Protein AF-A0A9D2WN98-F1 (afdb_monomer_lite)

pLDDT: mean 90.47, std 8.36, range [47.22, 98.38]

InterPro domains:
  IPR012338 Beta-lactamase/transpeptidase-like [G3DSA:3.40.710.10] (2-116)
  IPR012338 Beta-lactamase/transpeptidase-like [SSF56601] (5-108)

Structure (mmCIF, N/CA/C/O backbone):
data_AF-A0A9D2WN98-F1
#
_entry.id   AF-A0A9D2WN98-F1
#
loop_
_atom_site.group_PDB
_atom_site.id
_atom_site.type_symbol
_atom_site.label_atom_id
_atom_site.label_alt_id
_atom_site.label_comp_id
_atom_site.label_asym_id
_atom_site.label_entity_id
_atom_site.label_seq_id
_atom_site.pdbx_PDB_ins_code
_atom_site.Cartn_x
_atom_site.Cartn_y
_atom_site.Cartn_z
_atom_site.occupancy
_atom_site.B_iso_or_equiv
_atom_site.auth_seq_id
_atom_site.auth_comp_id
_atom_site.auth_asym_id
_atom_site.auth_atom_id
_atom_site.pdbx_PDB_model_num
ATOM 1 N N . MET A 1 1 ? 22.321 -13.139 -8.211 1.00 47.22 1 MET A N 1
ATOM 2 C CA . MET A 1 1 ? 21.203 -13.775 -7.475 1.00 47.22 1 MET A CA 1
ATOM 3 C C . MET A 1 1 ? 19.923 -13.559 -8.271 1.00 47.22 1 MET A C 1
ATOM 5 O O . MET A 1 1 ? 19.713 -12.436 -8.706 1.00 47.22 1 MET A O 1
ATOM 9 N N . SER A 1 2 ? 19.102 -14.588 -8.505 1.00 59.50 2 SER A N 1
ATOM 10 C CA . SER A 1 2 ? 17.785 -14.428 -9.144 1.00 59.50 2 SER A CA 1
ATOM 11 C C . SER A 1 2 ? 16.691 -14.351 -8.078 1.00 59.50 2 SER A C 1
ATOM 13 O O . SER A 1 2 ? 16.413 -15.350 -7.416 1.00 59.50 2 SER A O 1
ATOM 15 N N . SER A 1 3 ? 16.048 -13.198 -7.935 1.00 71.06 3 SER A N 1
ATOM 16 C CA . SER A 1 3 ? 14.877 -13.030 -7.068 1.00 71.06 3 SER A CA 1
ATOM 17 C C . SER A 1 3 ? 13.614 -13.353 -7.864 1.00 71.06 3 SER A C 1
ATOM 19 O O . SER A 1 3 ? 12.928 -12.469 -8.370 1.00 71.06 3 SER A O 1
ATOM 21 N N . ARG A 1 4 ? 13.334 -14.646 -8.063 1.00 73.56 4 ARG A N 1
ATOM 22 C CA . ARG A 1 4 ? 12.113 -15.071 -8.766 1.00 73.56 4 ARG A CA 1
ATOM 23 C C . ARG A 1 4 ? 10.883 -14.536 -8.027 1.00 73.56 4 ARG A C 1
ATOM 25 O O . ARG A 1 4 ? 10.854 -14.551 -6.802 1.00 73.56 4 ARG A O 1
ATOM 32 N N . ALA A 1 5 ? 9.899 -14.060 -8.789 1.00 77.75 5 ALA A N 1
ATOM 33 C CA . ALA A 1 5 ? 8.666 -13.446 -8.293 1.00 77.75 5 ALA A CA 1
ATOM 34 C C . ALA A 1 5 ? 8.829 -12.134 -7.491 1.00 77.75 5 ALA A C 1
ATOM 36 O O . ALA A 1 5 ? 7.857 -11.674 -6.898 1.00 77.75 5 ALA A O 1
ATOM 37 N N . SER A 1 6 ? 10.002 -11.480 -7.493 1.00 78.56 6 SER A N 1
ATOM 38 C CA . SER A 1 6 ? 10.130 -10.149 -6.871 1.00 78.56 6 SER A CA 1
ATOM 39 C C . SER A 1 6 ? 9.543 -9.018 -7.720 1.00 78.56 6 SER A C 1
ATOM 41 O O . SER A 1 6 ? 9.220 -7.957 -7.197 1.00 78.56 6 SER A O 1
ATOM 43 N N . SER A 1 7 ? 9.479 -9.211 -9.038 1.00 79.19 7 SER A N 1
ATOM 44 C CA . SER A 1 7 ? 9.007 -8.237 -10.025 1.00 79.19 7 SER A CA 1
ATOM 45 C C . SER A 1 7 ? 8.616 -8.947 -11.330 1.00 79.19 7 SER A C 1
ATOM 47 O O . SER A 1 7 ? 8.874 -10.141 -11.491 1.00 79.19 7 SER A O 1
ATOM 49 N N . GLY A 1 8 ? 7.988 -8.220 -12.262 1.00 85.19 8 GLY A N 1
ATOM 50 C CA . GLY A 1 8 ? 7.639 -8.725 -13.599 1.00 85.19 8 GLY A CA 1
ATOM 51 C C . GLY A 1 8 ? 6.153 -9.016 -13.821 1.00 85.19 8 GLY A C 1
ATOM 52 O O . GLY A 1 8 ? 5.767 -9.335 -14.941 1.00 85.19 8 GLY A O 1
ATOM 53 N N . CYS A 1 9 ? 5.309 -8.871 -12.797 1.00 89.75 9 CYS A N 1
ATOM 54 C CA . CYS A 1 9 ? 3.860 -8.878 -12.988 1.00 89.75 9 CYS A CA 1
ATOM 55 C C . CYS A 1 9 ? 3.428 -7.634 -13.777 1.00 89.75 9 CYS A C 1
ATOM 57 O O . CYS A 1 9 ? 3.809 -6.517 -13.429 1.00 89.75 9 CYS A O 1
ATOM 59 N N . VAL A 1 10 ? 2.605 -7.836 -14.806 1.00 92.81 10 VAL A N 1
ATOM 60 C CA . VAL A 1 10 ? 1.993 -6.775 -15.614 1.00 92.81 10 VAL A CA 1
ATOM 61 C C . VAL A 1 10 ? 0.482 -6.886 -15.463 1.00 92.81 10 VAL A C 1
ATOM 63 O O . VAL A 1 10 ? -0.067 -7.982 -15.518 1.00 92.81 10 VAL A O 1
ATOM 66 N N . THR A 1 11 ? -0.185 -5.760 -15.231 1.00 94.88 11 THR A N 1
ATOM 67 C CA . THR A 1 11 ? -1.634 -5.700 -15.014 1.00 94.88 11 THR A CA 1
ATOM 68 C C . THR A 1 11 ? -2.160 -4.307 -15.351 1.00 94.88 11 THR A C 1
ATOM 70 O O . THR A 1 11 ? -1.392 -3.349 -15.455 1.00 94.88 11 THR A O 1
ATOM 73 N N . THR A 1 12 ? -3.472 -4.179 -15.511 1.00 97.25 12 THR A N 1
ATOM 74 C CA . THR A 1 12 ? -4.153 -2.885 -15.621 1.00 97.25 12 THR A CA 1
ATOM 75 C C . THR A 1 12 ? -4.528 -2.329 -14.244 1.00 97.25 12 THR A C 1
ATOM 77 O O . THR A 1 12 ? -4.725 -3.072 -13.282 1.00 97.25 12 THR A O 1
ATOM 80 N N . ALA A 1 13 ? -4.737 -1.011 -14.141 1.00 96.94 13 ALA A N 1
ATOM 81 C CA . ALA A 1 13 ? -5.242 -0.401 -12.904 1.00 96.94 13 ALA A CA 1
ATOM 82 C C . ALA A 1 13 ? -6.601 -0.988 -12.467 1.00 96.94 13 ALA A C 1
ATOM 84 O O . ALA A 1 13 ? -6.884 -1.085 -11.275 1.00 96.94 13 ALA A O 1
ATOM 85 N N . ARG A 1 14 ? -7.434 -1.418 -13.427 1.00 98.19 14 ARG A N 1
ATOM 86 C CA . ARG A 1 14 ? -8.733 -2.052 -13.159 1.00 98.19 14 ARG A CA 1
ATOM 87 C C . ARG A 1 14 ? -8.577 -3.418 -12.495 1.00 98.19 14 ARG A C 1
ATOM 89 O O . ARG A 1 14 ? -9.243 -3.689 -11.502 1.00 98.19 14 ARG A O 1
ATOM 96 N N . GLU A 1 15 ? -7.718 -4.274 -13.033 1.00 98.25 15 GLU A N 1
ATOM 97 C CA . GLU A 1 15 ? -7.442 -5.598 -12.464 1.00 98.25 15 GLU A CA 1
ATOM 98 C C . GLU A 1 15 ? -6.763 -5.485 -11.099 1.00 98.25 15 GLU A C 1
ATOM 100 O O . GLU A 1 15 ? -7.170 -6.151 -10.149 1.00 98.25 15 GLU A O 1
ATOM 105 N N . LEU A 1 16 ? -5.797 -4.573 -10.967 1.00 97.69 16 LEU A N 1
ATOM 106 C CA . LEU A 1 16 ? -5.123 -4.322 -9.698 1.00 97.69 16 LEU A CA 1
ATOM 107 C C . LEU A 1 16 ? -6.084 -3.759 -8.635 1.00 97.69 16 LEU A C 1
ATOM 109 O O . LEU A 1 16 ? -5.954 -4.098 -7.460 1.00 97.69 16 LEU A O 1
ATOM 113 N N . MET A 1 17 ? -7.093 -2.975 -9.038 1.00 98.31 17 MET A N 1
ATOM 114 C CA . MET A 1 17 ? -8.191 -2.536 -8.166 1.00 98.31 17 MET A CA 1
ATOM 115 C C . MET A 1 17 ? -9.054 -3.707 -7.677 1.00 98.31 17 MET A C 1
ATOM 117 O O . MET A 1 17 ? -9.404 -3.750 -6.499 1.00 98.31 17 MET A O 1
ATOM 121 N N . ILE A 1 18 ? -9.388 -4.658 -8.554 1.00 98.38 18 ILE A N 1
ATOM 122 C CA . ILE A 1 18 ? -10.115 -5.876 -8.162 1.00 98.38 18 ILE A CA 1
ATOM 123 C C . ILE A 1 18 ? -9.274 -6.669 -7.158 1.00 98.38 18 ILE A C 1
ATOM 125 O O . ILE A 1 18 ? -9.763 -7.008 -6.084 1.00 98.38 18 ILE A O 1
ATOM 129 N N . PHE A 1 19 ? -7.993 -6.887 -7.465 1.00 97.81 19 PHE A N 1
ATOM 130 C CA . PHE A 1 19 ? -7.079 -7.621 -6.595 1.00 97.81 19 PHE A CA 1
ATOM 131 C C . PHE A 1 19 ? -6.959 -6.991 -5.204 1.00 97.81 19 PHE A C 1
ATOM 133 O O . PHE A 1 19 ? -7.128 -7.689 -4.208 1.00 97.81 19 PHE A O 1
ATOM 140 N N . ILE A 1 20 ? -6.687 -5.684 -5.104 1.00 97.69 20 ILE A N 1
ATOM 141 C CA . ILE A 1 20 ? -6.468 -5.048 -3.796 1.00 97.69 20 ILE A CA 1
ATOM 142 C C . ILE A 1 20 ? -7.745 -5.014 -2.947 1.00 97.69 20 ILE A C 1
ATOM 144 O O . ILE A 1 20 ? -7.668 -5.169 -1.725 1.00 97.69 20 ILE A O 1
ATOM 148 N N . LYS A 1 21 ? -8.914 -4.865 -3.584 1.00 97.88 21 LYS A N 1
ATOM 149 C CA . LYS A 1 21 ? -10.211 -4.979 -2.910 1.00 97.88 21 LYS A CA 1
ATOM 150 C C . LYS A 1 21 ? -10.445 -6.395 -2.407 1.00 97.88 21 LYS A C 1
ATOM 152 O O . LYS A 1 21 ? -10.782 -6.547 -1.243 1.00 97.88 21 LYS A O 1
ATOM 157 N N . ALA A 1 22 ? -10.191 -7.415 -3.221 1.00 97.88 22 ALA A N 1
ATOM 158 C CA . ALA A 1 22 ? -10.330 -8.807 -2.804 1.00 97.88 22 ALA A CA 1
ATOM 159 C C . ALA A 1 22 ? -9.337 -9.175 -1.679 1.00 97.88 22 ALA A C 1
ATOM 161 O O . ALA A 1 22 ? -9.690 -9.877 -0.729 1.00 97.88 22 ALA A O 1
ATOM 162 N N . PHE A 1 23 ? -8.109 -8.647 -1.747 1.00 96.31 23 PHE A N 1
ATOM 163 C CA . PHE A 1 23 ? -7.051 -8.851 -0.757 1.00 96.31 23 PHE A CA 1
ATOM 164 C C . PHE A 1 23 ? -7.441 -8.293 0.616 1.00 96.31 23 PHE A C 1
ATOM 166 O O . PHE A 1 23 ? -7.543 -9.055 1.571 1.00 96.31 23 PHE A O 1
ATOM 173 N N . PHE A 1 24 ? -7.703 -6.985 0.733 1.00 95.69 24 PHE A N 1
ATOM 174 C CA . PHE A 1 24 ? -8.047 -6.365 2.024 1.00 95.69 24 PHE A CA 1
ATOM 175 C C . PHE A 1 24 ? -9.524 -6.533 2.418 1.00 95.69 24 PHE A C 1
ATOM 177 O O . PHE A 1 24 ? -9.876 -6.398 3.591 1.00 95.69 24 PHE A O 1
ATOM 184 N N . GLY A 1 25 ? -10.395 -6.818 1.451 1.00 95.19 25 GLY A N 1
ATOM 185 C CA . GLY A 1 25 ? -11.844 -6.932 1.621 1.00 95.19 25 GLY A CA 1
ATOM 186 C C . GLY A 1 25 ? -12.314 -8.263 2.194 1.00 95.19 25 GLY A C 1
ATOM 187 O O . GLY A 1 25 ? -13.473 -8.352 2.596 1.00 95.19 25 GLY A O 1
ATOM 188 N N . GLY A 1 26 ? -11.430 -9.253 2.329 1.00 94.19 26 GLY A N 1
ATOM 189 C CA . GLY A 1 26 ? -11.757 -10.536 2.951 1.00 94.19 26 GLY A CA 1
ATOM 190 C C . GLY A 1 26 ? -12.032 -11.681 1.972 1.00 94.19 26 GLY A C 1
ATOM 191 O O . GLY A 1 26 ? -12.403 -12.764 2.409 1.00 94.19 26 GLY A O 1
ATOM 192 N N . GLU A 1 27 ? -11.907 -11.448 0.662 1.00 96.38 27 GLU A N 1
ATOM 193 C CA . GLU A 1 27 ? -12.258 -12.438 -0.367 1.00 96.38 27 GLU A CA 1
ATOM 194 C C . GLU A 1 27 ? -11.114 -13.425 -0.622 1.00 96.38 27 GLU A C 1
ATOM 196 O O . GLU A 1 27 ? -11.353 -14.615 -0.806 1.00 96.38 27 GLU A O 1
ATOM 201 N N . LEU A 1 28 ? -9.865 -12.940 -0.618 1.00 95.56 28 LEU A N 1
ATOM 202 C CA . LEU A 1 28 ? -8.681 -13.795 -0.778 1.00 95.56 28 LEU A CA 1
ATOM 203 C C . LEU A 1 28 ? -8.186 -14.367 0.551 1.00 95.56 28 LEU A C 1
ATOM 205 O O . LEU A 1 28 ? -7.661 -15.478 0.593 1.00 95.56 28 LEU A O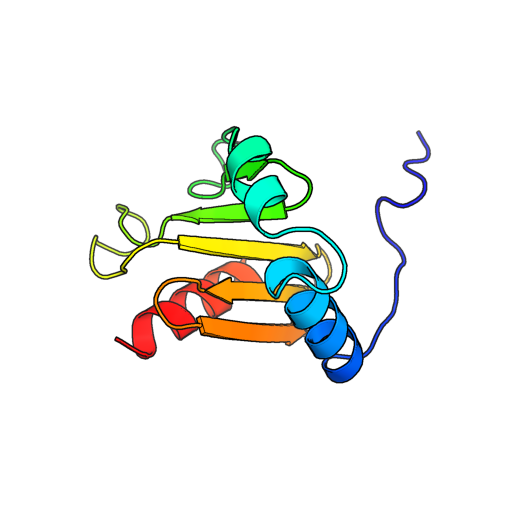 1
ATOM 209 N N . PHE A 1 29 ? -8.329 -13.599 1.629 1.00 92.81 29 PHE A N 1
ATOM 210 C CA . PHE A 1 29 ? -7.859 -13.964 2.959 1.00 92.81 29 PHE A CA 1
ATOM 211 C C . PHE A 1 29 ? -8.847 -13.482 4.010 1.00 92.81 29 PHE A C 1
ATOM 213 O O . PHE A 1 29 ? -9.393 -12.393 3.875 1.00 92.81 29 PHE A O 1
ATOM 220 N N . ASP A 1 30 ? -9.019 -14.241 5.092 1.00 93.38 30 ASP A N 1
ATOM 221 C CA . ASP A 1 30 ? -9.763 -13.764 6.258 1.00 93.38 30 ASP A CA 1
ATOM 222 C C . ASP A 1 30 ? -9.129 -12.465 6.783 1.00 93.38 30 ASP A C 1
ATOM 224 O O . ASP A 1 30 ? -7.912 -12.389 6.964 1.00 93.38 30 ASP A O 1
ATOM 228 N N . LYS A 1 31 ? -9.946 -11.443 7.060 1.00 91.62 31 LYS A N 1
ATOM 229 C CA . LYS A 1 31 ? -9.482 -10.140 7.559 1.00 91.62 31 LYS A CA 1
ATOM 230 C C . LYS A 1 31 ? -8.663 -10.259 8.847 1.00 91.62 31 LYS A C 1
ATOM 232 O O . LYS A 1 31 ? -7.752 -9.458 9.053 1.00 91.62 31 LYS A O 1
ATOM 237 N N . LEU A 1 32 ? -8.920 -11.283 9.665 1.00 91.31 32 LEU A N 1
ATOM 238 C CA . LEU A 1 32 ? -8.158 -11.580 10.882 1.00 91.31 32 LEU A CA 1
ATOM 239 C C . LEU A 1 32 ? -6.673 -11.865 10.602 1.00 91.31 32 LEU A C 1
ATOM 241 O O . LEU A 1 32 ? -5.836 -11.744 11.500 1.00 91.31 32 LEU A O 1
ATOM 245 N N . ILE A 1 33 ? -6.308 -12.225 9.365 1.00 90.44 33 ILE A N 1
ATOM 246 C CA . ILE A 1 33 ? -4.907 -12.433 8.992 1.00 90.44 33 ILE A CA 1
ATOM 247 C C . ILE A 1 33 ? -4.091 -11.144 9.122 1.00 90.44 33 ILE A C 1
ATOM 249 O O . ILE A 1 33 ? -2.919 -11.202 9.486 1.00 90.44 33 ILE A O 1
ATOM 253 N N . PHE A 1 34 ? -4.697 -9.977 8.881 1.00 88.56 34 PHE A N 1
ATOM 254 C CA . PHE A 1 34 ? -3.994 -8.692 8.923 1.00 88.56 34 PHE A CA 1
ATOM 255 C C . PHE A 1 34 ? -3.626 -8.269 10.345 1.00 88.56 34 PHE A C 1
ATOM 257 O O . PHE A 1 34 ? -2.627 -7.572 10.532 1.00 88.56 34 PHE A O 1
ATOM 264 N N . ASP A 1 35 ? -4.376 -8.743 11.339 1.00 86.50 35 ASP A N 1
ATOM 265 C CA . ASP A 1 35 ? -4.045 -8.562 12.751 1.00 86.50 35 ASP A CA 1
ATOM 266 C C . ASP A 1 35 ? -2.883 -9.477 13.153 1.00 86.50 35 ASP A C 1
ATOM 268 O O . ASP A 1 35 ? -1.964 -9.053 13.854 1.00 86.50 35 ASP A O 1
ATOM 272 N N . ARG A 1 36 ? -2.852 -10.712 12.635 1.00 85.62 36 ARG A N 1
ATOM 273 C CA . ARG A 1 36 ? -1.748 -11.662 12.868 1.00 85.62 36 ARG A CA 1
ATOM 274 C C . ARG A 1 36 ? -0.452 -11.245 12.172 1.00 85.62 36 ARG A C 1
ATOM 276 O O . ARG A 1 36 ? 0.628 -11.458 12.710 1.00 85.62 36 ARG A O 1
ATOM 283 N N . LEU A 1 37 ? -0.557 -10.631 10.994 1.00 81.44 37 LEU A N 1
ATOM 284 C CA . LEU A 1 37 ? 0.572 -10.119 10.210 1.00 81.44 37 LEU A CA 1
ATOM 285 C C . LEU A 1 37 ? 0.974 -8.684 10.594 1.00 81.44 37 LEU A C 1
ATOM 287 O O . LEU A 1 37 ? 1.806 -8.075 9.921 1.00 81.44 37 LEU A O 1
ATOM 291 N N . SER A 1 38 ? 0.418 -8.140 11.682 1.00 77.00 38 SER A N 1
ATOM 292 C CA . SER A 1 38 ? 0.633 -6.757 12.123 1.00 77.00 38 SER A CA 1
ATOM 293 C C . SER A 1 38 ? 2.035 -6.456 12.676 1.00 77.00 38 SER A C 1
ATOM 295 O O . SER A 1 38 ? 2.303 -5.341 13.128 1.00 77.00 38 SER A O 1
ATOM 297 N N . SER A 1 39 ? 2.970 -7.407 12.615 1.00 86.94 39 SER A N 1
ATOM 298 C CA . SER A 1 39 ? 4.381 -7.142 12.888 1.00 86.94 39 SER A CA 1
ATOM 299 C C . SER A 1 39 ? 5.003 -6.362 11.725 1.00 86.94 39 SER A C 1
ATOM 301 O O . SER A 1 39 ? 5.339 -6.932 10.683 1.00 86.94 39 SER A O 1
ATOM 303 N N 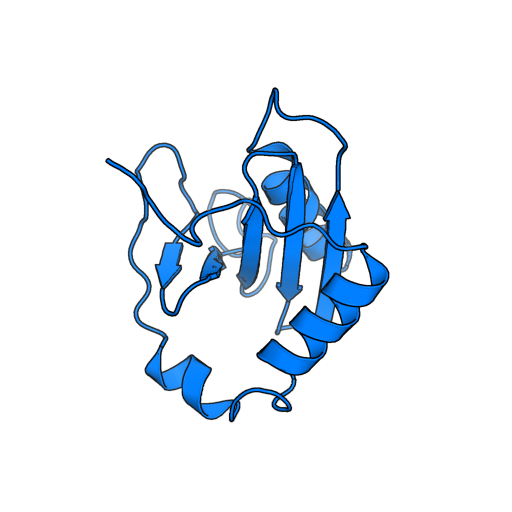. TYR A 1 40 ? 5.175 -5.052 11.905 1.00 88.94 40 TYR A N 1
ATOM 304 C CA . TYR A 1 40 ? 5.803 -4.187 10.908 1.00 88.94 40 TYR A CA 1
ATOM 305 C C . TYR A 1 40 ? 7.185 -3.730 11.358 1.00 88.94 40 TYR A C 1
ATOM 307 O O . TYR A 1 40 ? 7.338 -3.133 12.422 1.00 88.94 40 TYR A O 1
ATOM 315 N N . ASN A 1 41 ? 8.173 -3.919 10.490 1.00 89.56 41 ASN A N 1
ATOM 316 C CA . ASN A 1 41 ? 9.538 -3.460 10.705 1.00 89.56 41 ASN A CA 1
ATOM 317 C C . ASN A 1 41 ? 9.813 -2.203 9.880 1.00 89.56 41 ASN A C 1
ATOM 319 O O . ASN A 1 41 ? 9.310 -2.050 8.766 1.00 89.56 41 ASN A O 1
ATOM 323 N N . LYS A 1 42 ? 10.623 -1.288 10.417 1.00 89.06 42 LYS A N 1
ATOM 324 C CA . LYS A 1 42 ? 11.130 -0.147 9.641 1.00 89.06 42 LYS A CA 1
ATOM 325 C C . LYS A 1 42 ? 12.012 -0.696 8.520 1.00 89.06 42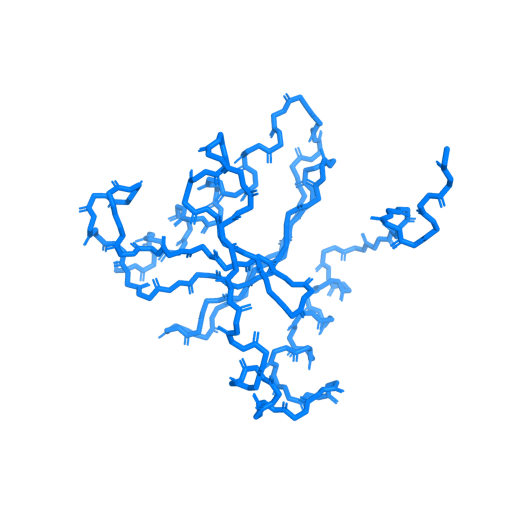 LYS A C 1
ATOM 327 O O . LYS A 1 42 ? 12.886 -1.510 8.799 1.00 89.06 42 LYS A O 1
ATOM 332 N N . LEU A 1 43 ? 11.780 -0.271 7.277 1.00 80.81 43 LEU A N 1
ATOM 333 C CA . LEU A 1 43 ? 12.477 -0.859 6.131 1.00 80.81 43 LEU A CA 1
ATOM 334 C C . LEU A 1 43 ? 13.937 -0.380 6.056 1.00 80.81 43 LEU A C 1
ATOM 336 O O . LEU A 1 43 ? 14.861 -1.171 6.200 1.00 80.81 43 LEU A O 1
ATOM 340 N N . GLN A 1 44 ? 14.137 0.926 5.869 1.00 84.56 44 GLN A N 1
ATOM 341 C CA . GLN A 1 44 ? 15.435 1.611 5.884 1.00 84.56 44 GLN A CA 1
ATOM 342 C C . GLN A 1 44 ? 15.230 3.059 6.343 1.00 84.56 44 GLN A C 1
ATOM 344 O O . GLN A 1 44 ? 14.156 3.625 6.135 1.00 84.56 44 GLN A O 1
ATOM 349 N N . ALA A 1 45 ? 16.254 3.685 6.932 1.00 80.19 45 ALA A N 1
ATOM 350 C CA . ALA A 1 45 ? 16.157 5.069 7.409 1.00 80.19 45 ALA A CA 1
ATOM 351 C C . ALA A 1 45 ? 15.823 6.066 6.279 1.00 80.19 45 ALA A C 1
ATOM 353 O O . ALA A 1 45 ? 15.007 6.963 6.472 1.00 80.19 45 ALA A O 1
ATOM 354 N N . SER A 1 46 ? 16.378 5.855 5.081 1.00 81.88 46 SER A N 1
ATOM 355 C CA . SER A 1 46 ? 16.104 6.647 3.869 1.00 81.88 46 SER A CA 1
ATOM 356 C C . SER A 1 46 ? 14.663 6.529 3.356 1.00 81.88 46 SER A C 1
ATOM 358 O O . SER A 1 46 ? 14.214 7.372 2.585 1.00 81.88 46 SER A O 1
ATOM 360 N N . MET A 1 47 ? 13.934 5.495 3.783 1.00 84.31 47 MET A N 1
ATOM 361 C CA . MET A 1 47 ? 12.555 5.207 3.381 1.00 84.31 47 MET A CA 1
ATOM 362 C C . MET A 1 47 ? 11.544 5.545 4.481 1.00 84.31 47 MET A C 1
ATOM 364 O O . MET A 1 47 ? 10.379 5.161 4.399 1.00 84.31 47 MET A O 1
ATOM 368 N N . TRP A 1 48 ? 11.961 6.263 5.524 1.00 85.75 48 TRP A N 1
ATOM 369 C CA . TRP A 1 48 ? 11.055 6.732 6.566 1.00 85.75 48 TRP A CA 1
ATOM 370 C C . TRP A 1 48 ? 9.940 7.616 5.959 1.00 85.75 48 TRP A C 1
ATOM 372 O O . TRP A 1 48 ? 10.245 8.470 5.123 1.00 85.75 48 TRP A O 1
ATOM 382 N N . PRO A 1 49 ? 8.652 7.442 6.332 1.00 90.56 49 PRO A N 1
ATOM 383 C CA . PRO A 1 49 ? 8.115 6.689 7.477 1.00 90.56 49 PRO A CA 1
ATOM 384 C C . PRO A 1 49 ? 7.651 5.246 7.175 1.00 90.56 49 PRO A C 1
ATOM 386 O O . PRO A 1 49 ? 6.883 4.674 7.950 1.00 90.56 49 PRO A O 1
ATOM 389 N N . ILE A 1 50 ? 8.072 4.647 6.059 1.00 93.75 50 ILE A N 1
ATOM 390 C CA . ILE A 1 50 ? 7.562 3.351 5.592 1.00 93.75 50 ILE A CA 1
ATOM 391 C C . ILE A 1 50 ? 7.979 2.221 6.542 1.00 93.75 50 ILE A C 1
ATOM 393 O O . ILE A 1 50 ? 9.158 2.024 6.850 1.00 93.75 50 ILE A O 1
ATOM 397 N N . CYS A 1 51 ? 6.991 1.439 6.966 1.00 93.81 51 CYS A N 1
ATOM 398 C CA . CYS A 1 51 ? 7.175 0.164 7.647 1.00 93.81 51 CYS A CA 1
ATOM 399 C C . CYS A 1 51 ? 6.704 -0.977 6.733 1.00 93.81 51 CYS A C 1
ATOM 401 O O . CYS A 1 51 ? 5.891 -0.757 5.838 1.00 93.81 51 CYS A O 1
ATOM 403 N N . TYR A 1 52 ? 7.190 -2.196 6.943 1.00 93.12 52 TYR A N 1
ATOM 404 C CA . TYR A 1 52 ? 6.874 -3.347 6.097 1.00 93.12 52 TYR A CA 1
ATOM 405 C C . TYR A 1 52 ? 6.620 -4.594 6.933 1.00 93.12 52 TYR A C 1
ATOM 407 O O . TYR A 1 52 ? 7.324 -4.843 7.912 1.00 93.12 52 TYR A O 1
ATOM 415 N N . GLY A 1 53 ? 5.614 -5.367 6.545 1.00 91.50 53 GLY A N 1
ATOM 416 C CA . GLY A 1 53 ? 5.184 -6.577 7.240 1.00 91.50 53 GLY A CA 1
ATOM 417 C C . GLY A 1 53 ? 4.118 -7.298 6.424 1.00 91.50 53 GLY A C 1
ATOM 418 O O . GLY A 1 53 ? 3.445 -6.675 5.607 1.00 91.50 53 GLY A O 1
ATOM 419 N N . GLY A 1 54 ? 4.006 -8.618 6.573 1.00 88.50 54 GLY A N 1
ATOM 420 C CA . GLY A 1 54 ? 2.931 -9.387 5.930 1.00 88.50 54 GLY A CA 1
ATOM 421 C C . GLY A 1 54 ? 2.870 -9.313 4.397 1.00 88.50 54 GLY A C 1
ATOM 422 O O . GLY A 1 54 ? 1.827 -9.599 3.824 1.00 88.50 54 GLY A O 1
ATOM 423 N N . GLY A 1 55 ? 3.956 -8.906 3.728 1.00 89.62 55 GLY A N 1
ATOM 424 C CA . GLY A 1 55 ? 4.005 -8.765 2.269 1.00 89.62 55 GLY A CA 1
ATOM 425 C C . GLY A 1 55 ? 3.601 -7.390 1.724 1.00 89.62 55 GLY A C 1
ATOM 426 O O . GLY A 1 55 ? 3.626 -7.213 0.510 1.00 89.62 55 GLY A O 1
ATOM 427 N N . TYR A 1 56 ? 3.299 -6.403 2.573 1.00 93.88 56 TYR A N 1
ATOM 428 C CA . TYR A 1 56 ? 2.932 -5.052 2.139 1.00 93.88 56 TYR A CA 1
ATOM 429 C C . TYR A 1 56 ? 3.570 -3.947 3.001 1.00 93.88 56 TYR A C 1
ATOM 431 O O . TYR A 1 56 ? 4.029 -4.148 4.127 1.00 93.88 56 TYR A O 1
ATOM 439 N N . MET A 1 57 ? 3.609 -2.745 2.435 1.00 95.38 57 MET A N 1
ATOM 440 C CA . MET A 1 57 ? 3.988 -1.504 3.097 1.00 95.38 57 MET A CA 1
ATOM 441 C C . MET A 1 57 ? 2.853 -1.009 3.994 1.00 95.38 57 MET A C 1
ATOM 443 O O . MET A 1 57 ? 1.685 -1.014 3.607 1.00 95.38 57 MET A O 1
ATOM 447 N N . ARG A 1 58 ? 3.223 -0.480 5.157 1.00 94.88 58 ARG A N 1
ATOM 448 C CA . ARG A 1 58 ? 2.383 0.308 6.056 1.00 94.88 58 ARG A CA 1
ATOM 449 C C . ARG A 1 58 ? 2.997 1.690 6.206 1.00 94.88 58 ARG A C 1
ATOM 451 O O . ARG A 1 58 ? 4.153 1.817 6.610 1.00 94.88 58 ARG A O 1
ATOM 458 N N . ILE A 1 59 ? 2.223 2.720 5.894 1.00 95.31 59 ILE A N 1
ATOM 459 C CA . ILE A 1 59 ? 2.681 4.108 5.912 1.00 95.31 59 ILE A CA 1
ATOM 460 C C . ILE A 1 59 ? 1.805 4.884 6.899 1.00 95.31 59 ILE A C 1
ATOM 462 O O . ILE A 1 59 ? 0.649 5.183 6.581 1.00 95.31 59 ILE A O 1
ATOM 466 N N . PRO A 1 60 ? 2.328 5.204 8.095 1.00 94.25 60 PRO A N 1
ATOM 467 C CA . PRO A 1 60 ? 1.616 6.014 9.073 1.00 94.25 60 PRO A CA 1
ATOM 468 C C . PRO A 1 60 ? 1.332 7.412 8.520 1.00 94.25 60 PRO A C 1
ATOM 470 O O . PRO A 1 60 ? 2.234 8.086 8.019 1.00 94.25 60 PRO A O 1
ATOM 473 N N . LEU A 1 61 ? 0.084 7.863 8.642 1.00 93.56 61 LEU A N 1
ATOM 474 C CA . LEU A 1 61 ? -0.337 9.201 8.225 1.00 93.56 61 LEU A CA 1
ATOM 475 C C . LEU A 1 61 ? -0.428 10.188 9.390 1.00 93.56 61 LEU A C 1
ATOM 477 O O . LEU A 1 61 ? -0.679 11.363 9.158 1.00 93.56 61 LEU A O 1
ATOM 481 N N . ASN A 1 62 ? -0.220 9.753 10.628 1.00 87.56 62 ASN A N 1
ATOM 482 C CA . ASN A 1 62 ? -0.296 10.576 11.839 1.00 87.56 62 ASN A CA 1
ATOM 483 C C . ASN A 1 62 ? 1.088 10.989 12.384 1.00 87.56 62 ASN A C 1
ATOM 485 O O . ASN A 1 62 ? 1.225 11.253 13.574 1.00 87.56 62 ASN A O 1
ATOM 489 N N . GLY A 1 63 ? 2.125 11.003 11.541 1.00 86.06 63 GLY A N 1
ATOM 490 C CA . GLY A 1 63 ? 3.503 11.301 11.942 1.00 86.06 63 GLY A CA 1
ATOM 491 C C . GLY A 1 63 ? 4.013 12.671 11.488 1.00 86.06 63 GLY A C 1
ATOM 492 O O . GLY A 1 63 ? 3.307 13.453 10.851 1.00 86.06 63 GLY A O 1
ATOM 493 N N . VAL A 1 64 ? 5.298 12.934 11.746 1.00 81.81 64 VAL A N 1
ATOM 494 C CA . VAL A 1 64 ? 5.967 14.183 11.324 1.00 81.81 64 VAL A CA 1
ATOM 495 C C . VAL A 1 64 ? 5.917 14.367 9.800 1.00 81.81 64 VAL A C 1
ATOM 497 O O . VAL A 1 64 ? 5.744 15.486 9.331 1.00 81.81 64 VAL A O 1
ATOM 500 N N . ALA A 1 65 ? 5.966 13.276 9.021 1.00 81.38 65 ALA A N 1
ATOM 501 C CA . ALA A 1 65 ? 5.902 13.314 7.554 1.00 81.38 65 ALA A CA 1
ATOM 502 C C . ALA A 1 65 ? 4.626 13.976 6.997 1.00 81.38 65 ALA A C 1
ATOM 504 O O . ALA A 1 65 ? 4.620 14.453 5.866 1.00 81.38 65 ALA A O 1
ATOM 505 N N . THR A 1 66 ? 3.548 14.000 7.778 1.00 84.50 66 THR A N 1
ATOM 506 C CA . THR A 1 66 ? 2.256 14.600 7.419 1.00 84.50 66 THR A CA 1
ATOM 507 C C . THR A 1 66 ? 1.909 15.792 8.311 1.00 84.50 66 THR A C 1
ATOM 509 O O . THR A 1 66 ? 0.761 16.243 8.315 1.00 84.50 66 THR A O 1
ATOM 512 N N . PHE A 1 67 ? 2.874 16.293 9.092 1.00 84.56 67 PHE A N 1
ATOM 513 C CA . PHE A 1 67 ? 2.672 17.319 10.118 1.00 84.56 67 PHE A CA 1
ATOM 514 C C . PHE A 1 67 ? 1.535 16.976 11.093 1.00 84.56 67 PHE A C 1
ATOM 516 O O . PHE A 1 67 ? 0.786 17.858 11.503 1.00 84.56 67 PHE A O 1
ATOM 523 N N . PHE A 1 68 ? 1.364 15.690 11.426 1.00 85.62 68 PHE A N 1
ATOM 524 C CA . PHE A 1 68 ? 0.295 15.195 12.306 1.00 85.62 68 PHE A CA 1
ATOM 525 C C . PHE A 1 68 ? -1.138 15.505 11.824 1.00 85.62 68 PHE A C 1
ATOM 527 O O . PHE A 1 68 ? -2.090 15.378 12.590 1.00 85.62 68 PHE A O 1
ATOM 534 N N . ARG A 1 69 ? -1.321 15.886 10.550 1.00 85.75 69 ARG A N 1
ATOM 535 C CA . ARG A 1 69 ? -2.641 16.225 9.982 1.00 85.75 69 ARG A CA 1
ATOM 536 C C . ARG A 1 69 ? -3.416 15.008 9.488 1.00 85.75 69 ARG A C 1
ATOM 538 O O . ARG A 1 69 ? -4.633 15.079 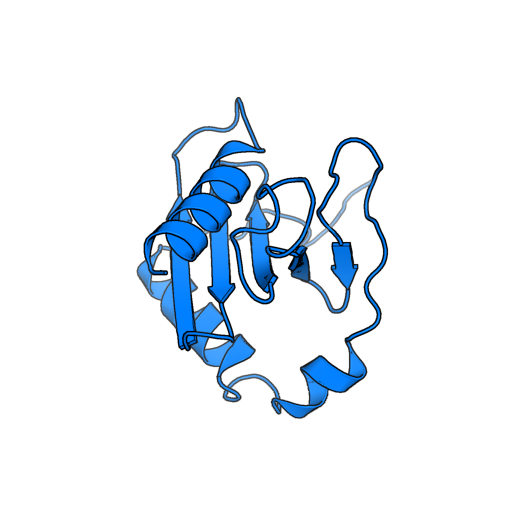9.351 1.00 85.75 69 ARG A O 1
ATOM 545 N N . GLY A 1 70 ? -2.725 13.916 9.164 1.00 86.75 70 GLY A N 1
ATOM 546 C CA . GLY A 1 70 ? -3.358 12.689 8.690 1.00 86.75 70 GLY A CA 1
ATOM 547 C C . GLY A 1 70 ? -3.841 11.792 9.832 1.00 86.75 70 GLY A C 1
ATOM 548 O O . GLY A 1 70 ? -3.370 11.882 10.964 1.00 86.75 70 GLY A O 1
ATOM 549 N N . LYS A 1 71 ? -4.791 10.904 9.525 1.00 91.38 71 LYS A N 1
ATOM 550 C CA . LYS A 1 71 ? -5.334 9.914 10.465 1.00 91.38 71 LYS A CA 1
ATOM 551 C C . LYS A 1 71 ? -4.960 8.504 10.012 1.00 91.38 71 LYS A C 1
ATOM 553 O O . LYS A 1 71 ? -4.922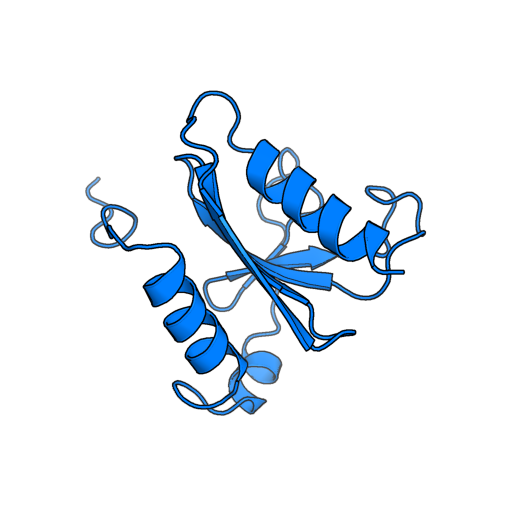 8.230 8.818 1.00 91.38 71 LYS A O 1
ATOM 558 N N . GLY A 1 72 ? -4.705 7.614 10.968 1.00 93.12 72 GLY A N 1
ATOM 559 C CA . GLY A 1 72 ? -4.403 6.208 10.697 1.00 93.12 72 GLY A CA 1
ATOM 560 C C . GLY A 1 72 ? -3.193 6.005 9.782 1.00 93.12 72 GLY A C 1
ATOM 561 O O . GLY A 1 72 ? -2.142 6.619 9.967 1.00 93.12 72 GLY A O 1
ATOM 562 N N . GLU A 1 73 ? -3.344 5.113 8.809 1.00 94.81 73 GLU A N 1
ATOM 563 C CA . GLU A 1 73 ? -2.273 4.645 7.931 1.00 94.81 73 GLU A CA 1
ATOM 564 C C . GLU A 1 73 ? -2.828 4.148 6.598 1.00 94.81 73 GLU A C 1
ATOM 566 O O . GLU A 1 73 ? -3.980 3.722 6.527 1.00 94.81 73 GLU A O 1
ATOM 571 N N . ILE A 1 74 ? -1.993 4.153 5.560 1.00 96.31 74 ILE A N 1
ATOM 572 C CA . ILE A 1 74 ? -2.279 3.440 4.309 1.00 96.31 74 ILE A CA 1
ATOM 573 C C . ILE A 1 74 ? -1.469 2.145 4.247 1.00 96.31 74 ILE A C 1
ATOM 575 O O . ILE A 1 74 ? -0.321 2.094 4.700 1.00 96.31 74 ILE A O 1
ATOM 579 N N . LYS A 1 75 ? -2.082 1.097 3.695 1.00 96.50 75 LYS A N 1
ATOM 580 C CA . LYS A 1 75 ? -1.531 -0.259 3.576 1.00 96.50 75 LYS A CA 1
ATOM 581 C C . LYS A 1 75 ? -1.512 -0.674 2.112 1.00 96.50 75 LYS A C 1
ATOM 583 O O . LYS A 1 75 ? -2.498 -0.457 1.423 1.00 96.50 75 LYS A O 1
ATOM 588 N N . GLY A 1 76 ? -0.429 -1.250 1.608 1.00 96.56 76 GLY A N 1
ATOM 589 C CA . GLY A 1 76 ? -0.351 -1.632 0.195 1.00 96.56 76 GLY A CA 1
ATOM 590 C C . GLY A 1 76 ? 1.073 -1.683 -0.326 1.00 96.56 76 GLY A C 1
ATOM 591 O O . GLY A 1 76 ? 1.982 -2.016 0.421 1.00 96.56 76 GLY A O 1
ATOM 592 N N . HIS A 1 77 ? 1.304 -1.371 -1.594 1.00 95.88 77 HIS A N 1
ATOM 593 C CA . HIS A 1 77 ? 2.645 -1.430 -2.162 1.00 95.88 77 HIS A CA 1
ATOM 594 C C . HIS A 1 77 ? 2.855 -0.400 -3.273 1.00 95.88 77 HIS A C 1
ATOM 596 O O . HIS A 1 77 ? 1.933 -0.050 -4.009 1.00 95.88 77 HIS A O 1
ATOM 602 N N . SER A 1 78 ? 4.102 0.053 -3.404 1.00 94.56 78 SER A N 1
ATOM 603 C CA . SER A 1 78 ? 4.583 0.863 -4.522 1.00 94.56 78 SER A CA 1
ATOM 604 C C . SER A 1 78 ? 5.690 0.102 -5.236 1.00 94.56 78 SER A C 1
ATOM 606 O O . SER A 1 78 ? 6.695 -0.243 -4.617 1.00 94.56 78 SER A O 1
ATOM 608 N N . GLY A 1 79 ? 5.516 -0.137 -6.532 1.00 91.50 79 GLY A N 1
ATOM 609 C CA . GLY A 1 79 ? 6.550 -0.697 -7.391 1.00 91.50 79 GLY A CA 1
ATOM 610 C C . GLY A 1 79 ? 7.649 0.324 -7.681 1.00 91.50 79 GLY A C 1
ATOM 611 O O . GLY A 1 79 ? 7.425 1.537 -7.657 1.00 91.50 79 GLY A O 1
ATOM 612 N N . SER A 1 80 ? 8.847 -0.167 -7.997 1.00 88.00 80 SER A N 1
ATOM 613 C CA . SER A 1 80 ? 9.984 0.676 -8.396 1.00 88.00 80 SER A CA 1
ATOM 614 C C . SER A 1 80 ? 9.774 1.377 -9.742 1.00 88.00 80 SER A C 1
ATOM 616 O O . SER A 1 80 ? 10.466 2.348 -10.034 1.00 88.00 80 SER A O 1
ATOM 618 N N . THR A 1 81 ? 8.814 0.909 -10.545 1.00 90.62 81 THR A N 1
ATOM 619 C CA . THR A 1 81 ? 8.511 1.420 -11.888 1.00 90.62 81 THR A CA 1
ATOM 620 C C . THR A 1 81 ? 7.373 2.444 -11.935 1.00 90.62 81 THR A C 1
ATOM 622 O O . THR A 1 81 ? 6.945 2.818 -13.019 1.00 90.62 81 THR A O 1
ATOM 625 N N . GLY A 1 82 ? 6.877 2.900 -10.779 1.00 92.81 82 GLY A N 1
ATOM 626 C CA . GLY A 1 82 ? 5.854 3.949 -10.696 1.00 92.81 82 GLY A CA 1
ATOM 627 C C . GLY A 1 82 ? 4.427 3.458 -10.429 1.00 92.81 82 GLY A C 1
ATOM 628 O O . GLY A 1 82 ? 3.567 4.283 -10.113 1.00 92.81 82 GLY A O 1
ATOM 629 N N . SER A 1 83 ? 4.177 2.149 -10.489 1.00 95.25 83 SER A N 1
ATOM 630 C CA . SER A 1 83 ? 2.874 1.553 -10.170 1.00 95.25 83 SER A CA 1
ATOM 631 C C . SER A 1 83 ? 2.625 1.533 -8.663 1.00 95.25 83 SER A C 1
ATOM 633 O O . SER A 1 83 ? 3.549 1.319 -7.876 1.00 95.25 83 SER A O 1
ATOM 635 N N . PHE A 1 84 ? 1.380 1.713 -8.234 1.00 97.12 84 PHE A N 1
ATOM 636 C CA . PHE A 1 84 ? 1.012 1.685 -6.820 1.00 97.12 84 PHE A CA 1
ATOM 637 C C . PHE A 1 84 ? -0.391 1.129 -6.594 1.00 97.12 84 PHE A C 1
ATOM 639 O O . PHE A 1 84 ? -1.287 1.293 -7.422 1.00 97.12 84 PHE A O 1
ATOM 646 N N . ALA A 1 85 ? -0.577 0.506 -5.432 1.00 98.12 85 ALA A N 1
ATOM 647 C CA . ALA A 1 85 ? -1.871 0.066 -4.938 1.00 98.12 85 ALA A CA 1
ATOM 648 C C . ALA A 1 85 ? -1.901 0.191 -3.410 1.00 98.12 85 ALA A C 1
ATOM 650 O O . ALA A 1 85 ? -1.112 -0.455 -2.724 1.00 98.12 85 ALA A O 1
ATOM 651 N N . PHE A 1 86 ? -2.796 1.016 -2.871 1.00 98.19 86 PHE A N 1
ATOM 652 C CA . PHE A 1 86 ? -2.936 1.267 -1.437 1.00 98.19 86 PHE A CA 1
ATOM 653 C C . PHE A 1 86 ? -4.399 1.241 -0.994 1.00 98.19 86 PHE A C 1
ATOM 655 O O . PHE A 1 86 ? -5.290 1.684 -1.708 1.00 98.19 86 PHE A O 1
ATOM 662 N N . TYR A 1 87 ? -4.625 0.765 0.223 1.00 97.56 87 TYR A N 1
ATOM 663 C CA . TYR A 1 87 ? -5.882 0.771 0.952 1.00 97.56 87 TYR A CA 1
ATOM 664 C C . TYR A 1 87 ? -5.761 1.695 2.168 1.00 97.56 87 TYR A C 1
ATOM 666 O O . TYR A 1 87 ? -4.760 1.656 2.891 1.00 97.56 87 TYR A O 1
ATOM 674 N N . TYR A 1 88 ? -6.776 2.525 2.399 1.00 97.06 88 TYR A N 1
ATOM 675 C CA . TYR A 1 88 ? -6.894 3.410 3.550 1.00 97.06 88 TYR A CA 1
ATOM 676 C C . TYR A 1 88 ? -8.063 2.966 4.445 1.00 97.06 88 TYR A C 1
ATOM 678 O O . TYR A 1 88 ? -9.205 3.365 4.199 1.00 97.06 88 TYR A O 1
ATOM 686 N N . PRO A 1 89 ? -7.796 2.196 5.519 1.00 94.81 89 PRO A N 1
ATOM 687 C CA . PRO A 1 89 ? -8.848 1.572 6.320 1.00 94.81 89 PRO A CA 1
ATOM 688 C C . PRO A 1 89 ? -9.787 2.554 7.018 1.00 94.81 89 PRO A C 1
ATOM 690 O O . PRO A 1 89 ? -10.959 2.261 7.197 1.00 94.81 89 PRO A O 1
ATOM 693 N N . VAL A 1 90 ? -9.291 3.736 7.400 1.00 94.75 90 VAL A N 1
ATOM 694 C CA . VAL A 1 90 ? -10.090 4.728 8.144 1.00 94.75 90 VAL A CA 1
ATOM 695 C C . VAL A 1 90 ? -11.272 5.245 7.320 1.00 94.75 90 VAL A C 1
ATOM 697 O O . VAL A 1 90 ? -12.263 5.681 7.896 1.00 94.75 90 VAL A O 1
ATOM 700 N N . LYS A 1 91 ? -11.166 5.229 5.986 1.00 94.31 91 LYS A N 1
ATOM 701 C CA . LYS A 1 91 ? -12.198 5.749 5.074 1.00 94.31 91 LYS A CA 1
ATOM 702 C C . LYS A 1 91 ? -12.727 4.717 4.088 1.00 94.31 91 LYS A C 1
ATOM 704 O O . LYS A 1 91 ? -13.499 5.087 3.215 1.00 94.31 91 LYS A O 1
ATOM 709 N N . ASP A 1 92 ? -12.276 3.472 4.201 1.00 95.69 92 ASP A N 1
ATOM 710 C CA . ASP A 1 92 ? -12.571 2.412 3.239 1.00 95.69 92 ASP A CA 1
ATOM 711 C C . ASP A 1 92 ? -12.266 2.818 1.776 1.00 95.69 92 ASP A C 1
ATOM 713 O O . ASP A 1 92 ? -13.069 2.649 0.860 1.00 95.69 92 ASP A O 1
ATOM 717 N N . LEU A 1 93 ? -11.094 3.434 1.553 1.00 96.69 93 LEU A N 1
ATOM 718 C CA . LEU A 1 93 ? -10.681 3.931 0.232 1.00 96.69 93 LEU A CA 1
ATOM 719 C C . LEU A 1 93 ? -9.548 3.106 -0.362 1.00 96.69 93 LEU A C 1
ATOM 721 O O . LEU A 1 93 ? -8.606 2.732 0.332 1.00 96.69 93 LEU A O 1
ATOM 725 N N . PHE A 1 94 ? -9.597 2.914 -1.677 1.00 97.88 94 PHE A N 1
ATOM 726 C CA . PHE A 1 94 ? -8.577 2.209 -2.445 1.00 97.88 94 PHE A CA 1
ATOM 727 C C . PHE A 1 94 ? -7.998 3.131 -3.518 1.00 97.88 94 PHE A C 1
ATOM 729 O O . PHE A 1 94 ? -8.737 3.768 -4.270 1.00 97.88 94 PHE A O 1
ATOM 736 N N . PHE A 1 95 ? -6.674 3.180 -3.606 1.00 97.25 95 PHE A N 1
ATOM 737 C CA . PHE A 1 95 ? -5.921 3.961 -4.580 1.00 97.25 95 PHE A CA 1
ATOM 738 C C . PHE A 1 95 ? -5.100 3.007 -5.428 1.00 97.25 95 PHE A C 1
ATOM 740 O O . PHE A 1 95 ? -4.296 2.253 -4.890 1.00 97.25 95 PHE A O 1
ATOM 747 N N . VAL A 1 96 ? -5.284 3.046 -6.741 1.00 98.12 96 VAL A N 1
ATOM 748 C CA . VAL A 1 96 ? -4.507 2.239 -7.682 1.00 98.12 96 VAL A CA 1
ATOM 749 C C . VAL A 1 96 ? -4.147 3.101 -8.875 1.00 98.12 96 VAL A C 1
ATOM 751 O O . VAL A 1 96 ? -4.988 3.854 -9.366 1.00 98.12 96 VAL A O 1
ATOM 754 N N . GLY A 1 97 ? -2.913 2.989 -9.349 1.00 96.31 97 GLY A N 1
ATOM 755 C CA . GLY A 1 97 ? -2.479 3.711 -10.532 1.00 96.31 97 GLY A CA 1
ATOM 756 C C . GLY A 1 97 ? -1.037 3.431 -10.912 1.00 96.31 97 GLY A C 1
ATOM 757 O O . GLY A 1 97 ? -0.355 2.603 -10.311 1.00 96.31 97 GLY A O 1
ATOM 758 N N . ASP A 1 98 ? -0.589 4.156 -11.926 1.00 95.31 98 ASP A N 1
ATOM 759 C CA . ASP A 1 98 ? 0.771 4.131 -12.439 1.00 95.31 98 ASP A CA 1
ATOM 760 C C . ASP A 1 98 ? 1.151 5.541 -12.905 1.00 95.31 98 ASP A C 1
ATOM 762 O O . ASP A 1 98 ? 0.315 6.259 -13.456 1.00 95.31 98 ASP A O 1
ATOM 766 N N . LEU A 1 99 ? 2.383 5.967 -12.620 1.00 95.19 99 LEU A N 1
ATOM 767 C CA . LEU A 1 99 ? 2.888 7.296 -12.994 1.00 95.19 99 LEU A CA 1
ATOM 768 C C . LEU A 1 99 ? 3.710 7.297 -14.290 1.00 95.19 99 LEU A C 1
ATOM 770 O O . LEU A 1 99 ? 4.218 8.350 -14.672 1.00 95.19 99 LEU A O 1
ATOM 774 N N . ASN A 1 100 ? 3.875 6.137 -14.927 1.00 92.69 100 ASN A N 1
ATOM 775 C CA . ASN A 1 100 ? 4.666 5.906 -16.132 1.00 92.69 100 ASN A CA 1
ATOM 776 C C . ASN A 1 100 ? 6.078 6.518 -16.059 1.00 92.69 100 ASN A C 1
ATOM 778 O O . ASN A 1 100 ? 6.565 7.141 -17.002 1.00 92.69 100 ASN A O 1
ATOM 782 N N . GLN A 1 101 ? 6.723 6.401 -14.895 1.00 90.38 101 GLN A N 1
ATOM 783 C CA . GLN A 1 101 ? 8.070 6.918 -14.670 1.00 90.38 101 GLN A CA 1
ATOM 784 C C . GLN A 1 101 ? 8.812 6.093 -13.618 1.00 90.38 101 GLN A C 1
ATOM 786 O O . GLN A 1 101 ? 8.234 5.674 -12.615 1.00 90.38 101 GLN A O 1
ATOM 791 N N . MET A 1 102 ? 10.119 5.927 -13.833 1.00 92.31 102 MET A N 1
ATOM 792 C CA . MET A 1 102 ? 11.020 5.189 -12.936 1.00 92.31 102 MET A CA 1
ATOM 793 C C . MET A 1 102 ? 12.043 6.086 -12.223 1.00 92.31 102 MET A C 1
ATOM 795 O O . MET A 1 102 ? 12.745 5.632 -11.323 1.00 92.31 102 MET A O 1
ATOM 799 N N . ALA A 1 103 ? 12.159 7.355 -12.628 1.00 93.19 103 ALA A N 1
ATOM 800 C CA . ALA A 1 103 ? 13.195 8.267 -12.144 1.00 93.19 103 ALA A CA 1
ATOM 801 C C . ALA A 1 103 ? 13.026 8.627 -10.659 1.00 93.19 103 A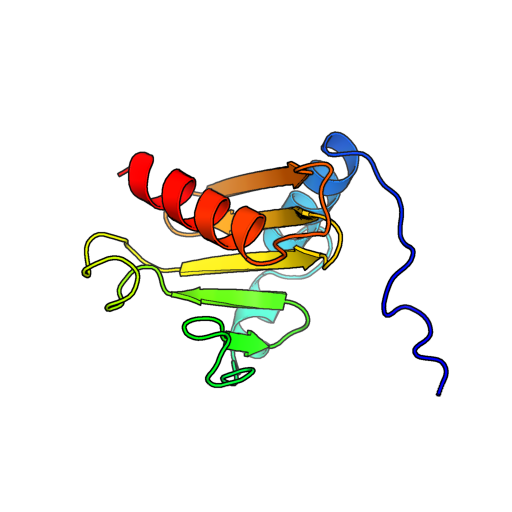LA A C 1
ATOM 803 O O . ALA A 1 103 ? 14.004 8.905 -9.969 1.00 93.19 103 ALA A O 1
ATOM 804 N N . ASN A 1 104 ? 11.789 8.631 -10.156 1.00 91.69 104 ASN A N 1
ATOM 805 C CA . ASN A 1 104 ? 11.489 8.956 -8.769 1.00 91.69 104 ASN A CA 1
ATOM 806 C C . ASN A 1 104 ? 10.470 7.975 -8.177 1.00 91.69 104 ASN A C 1
ATOM 808 O O . ASN A 1 104 ? 9.259 8.220 -8.170 1.00 91.69 104 ASN A O 1
ATOM 812 N N . ALA A 1 105 ? 10.987 6.882 -7.615 1.00 89.94 105 ALA A N 1
ATOM 813 C CA . ALA A 1 105 ? 10.200 5.834 -6.964 1.00 89.94 105 ALA A CA 1
ATOM 814 C C . ALA A 1 105 ? 9.430 6.311 -5.713 1.00 89.94 105 ALA A C 1
ATOM 816 O O . ALA A 1 105 ? 8.537 5.614 -5.239 1.00 89.94 105 ALA A O 1
ATOM 817 N N . ALA A 1 106 ? 9.730 7.501 -5.174 1.00 92.12 106 ALA A N 1
ATOM 818 C CA . ALA A 1 106 ? 9.001 8.058 -4.035 1.00 92.12 106 ALA A CA 1
ATOM 819 C C . ALA A 1 106 ? 7.705 8.787 -4.438 1.00 92.12 106 ALA A C 1
ATOM 821 O O . ALA A 1 106 ? 6.864 9.052 -3.576 1.00 92.12 106 ALA A O 1
ATOM 822 N N . LEU A 1 107 ? 7.522 9.140 -5.719 1.00 94.44 107 LEU A N 1
ATOM 823 C CA . LEU A 1 107 ? 6.338 9.882 -6.172 1.00 94.44 107 LEU A CA 1
ATOM 824 C C . LEU A 1 107 ? 5.010 9.140 -5.945 1.00 94.44 107 LEU A C 1
ATOM 826 O O . LEU A 1 107 ? 4.101 9.780 -5.412 1.00 94.44 107 LEU A O 1
ATOM 830 N N . PRO A 1 108 ? 4.864 7.835 -6.258 1.00 95.19 108 PRO A N 1
ATOM 831 C CA . PRO A 1 108 ? 3.603 7.126 -6.029 1.00 95.19 108 PRO A CA 1
ATOM 832 C C . PRO A 1 108 ? 3.204 7.093 -4.547 1.00 95.19 108 PRO A C 1
ATOM 834 O O . PRO A 1 108 ? 2.034 7.266 -4.199 1.00 95.19 108 PRO A O 1
ATOM 837 N N . ILE A 1 109 ? 4.193 6.957 -3.658 1.00 94.44 109 ILE A N 1
ATOM 838 C CA . ILE A 1 109 ? 4.005 7.000 -2.204 1.00 94.44 109 ILE A CA 1
ATOM 839 C C . ILE A 1 109 ? 3.530 8.389 -1.762 1.00 94.44 109 ILE A C 1
ATOM 841 O O . ILE A 1 109 ? 2.504 8.506 -1.090 1.00 94.44 109 ILE A O 1
ATOM 845 N N . LYS A 1 110 ? 4.232 9.453 -2.177 1.00 94.06 110 LYS A N 1
ATOM 846 C CA . LYS A 1 110 ? 3.865 10.840 -1.839 1.00 94.06 110 LYS A CA 1
ATOM 847 C C . LYS A 1 110 ? 2.475 11.205 -2.357 1.00 94.06 110 LYS A C 1
ATOM 849 O O . LYS A 1 110 ? 1.711 11.850 -1.640 1.00 94.06 110 LYS A O 1
ATOM 854 N N . LEU A 1 111 ? 2.140 10.782 -3.575 1.00 95.25 111 LEU A N 1
ATOM 855 C CA . LEU A 1 111 ? 0.820 10.986 -4.162 1.00 95.25 111 LEU A CA 1
ATOM 856 C C . LEU A 1 111 ? -0.262 10.284 -3.336 1.00 95.25 111 LEU A C 1
ATOM 858 O O . LEU A 1 111 ? -1.237 10.923 -2.954 1.00 95.25 111 LEU A O 1
ATOM 862 N N . SER A 1 112 ? -0.060 9.010 -2.996 1.00 95.62 112 SER A N 1
ATOM 863 C CA . SER A 1 112 ? -1.021 8.220 -2.212 1.00 95.62 112 SER A CA 1
ATOM 864 C C . SER A 1 112 ? -1.262 8.816 -0.823 1.00 95.62 112 SER A C 1
ATOM 866 O O . SER A 1 112 ? -2.408 8.948 -0.393 1.00 95.62 112 SER A O 1
ATOM 868 N N . MET A 1 113 ? -0.197 9.258 -0.142 1.00 94.69 113 MET A N 1
ATOM 869 C CA . MET A 1 113 ? -0.312 9.981 1.130 1.00 94.69 113 MET A CA 1
ATOM 870 C C . MET A 1 113 ? -1.110 11.278 0.965 1.00 94.69 113 MET A C 1
ATOM 872 O O . MET A 1 113 ? -2.004 11.556 1.763 1.00 94.69 113 MET A O 1
ATOM 876 N N . ARG A 1 114 ? -0.824 12.063 -0.083 1.00 93.75 114 ARG A N 1
ATOM 877 C CA . ARG A 1 114 ? -1.521 13.327 -0.344 1.00 93.75 114 ARG A CA 1
ATOM 878 C C . ARG A 1 114 ? -3.007 13.108 -0.611 1.00 93.75 114 ARG A C 1
ATOM 880 O O . ARG A 1 114 ? -3.808 13.817 -0.014 1.00 93.75 114 ARG A O 1
ATOM 887 N N . ILE A 1 115 ? -3.367 12.119 -1.432 1.00 94.06 115 ILE A N 1
ATOM 888 C CA . ILE A 1 115 ? -4.766 11.767 -1.718 1.00 94.06 115 ILE A CA 1
ATOM 889 C C . ILE A 1 115 ? -5.495 11.423 -0.413 1.00 94.06 115 ILE A C 1
ATOM 891 O O . ILE A 1 115 ? -6.525 12.027 -0.110 1.00 94.06 115 ILE A O 1
ATOM 895 N N . ALA A 1 116 ? -4.923 10.535 0.408 1.00 93.38 116 ALA A N 1
ATOM 896 C CA . ALA A 1 116 ? -5.517 10.136 1.685 1.00 93.38 116 ALA A CA 1
ATOM 897 C C . ALA A 1 116 ? -5.718 11.321 2.652 1.00 93.38 116 ALA A C 1
ATOM 899 O O . ALA A 1 116 ? -6.714 11.376 3.383 1.00 93.38 116 ALA A O 1
ATOM 900 N N . MET A 1 117 ? -4.788 12.283 2.637 1.00 89.81 117 MET A N 1
ATOM 901 C CA . MET A 1 117 ? -4.858 13.506 3.439 1.00 89.81 117 MET A CA 1
ATOM 902 C C . MET A 1 117 ? -5.858 14.536 2.901 1.00 89.81 117 MET A C 1
ATOM 904 O O . MET A 1 117 ? -6.448 15.257 3.695 1.00 89.81 117 MET A O 1
ATOM 908 N N . THR A 1 118 ? -6.065 14.628 1.585 1.00 87.44 118 THR A N 1
ATOM 909 C CA . THR A 1 118 ? -7.017 15.587 0.992 1.00 87.44 118 THR A CA 1
ATOM 910 C C . THR A 1 118 ? -8.472 15.184 1.151 1.00 87.44 118 THR A C 1
ATOM 912 O O . THR A 1 118 ? -9.346 16.032 1.055 1.00 87.44 118 THR A O 1
ATOM 915 N N . THR A 1 119 ? -8.757 13.910 1.415 1.00 70.44 119 THR A N 1
ATOM 916 C CA . THR A 1 119 ? -10.132 13.465 1.673 1.00 70.44 119 THR A CA 1
ATOM 917 C C . THR A 1 119 ? -10.606 13.827 3.091 1.00 70.44 119 THR A C 1
ATOM 919 O O . THR A 1 119 ? -11.669 13.362 3.497 1.00 70.44 119 THR A O 1
ATOM 922 N N . ILE A 1 120 ? -9.761 14.462 3.924 1.00 57.75 120 ILE A N 1
ATOM 923 C CA . ILE A 1 120 ? -10.042 14.824 5.334 1.00 57.75 120 ILE A CA 1
ATOM 924 C C . ILE A 1 120 ? -10.996 16.006 5.401 1.00 57.75 120 ILE A C 1
ATOM 926 O O . ILE A 1 120 ? -10.784 16.962 4.630 1.00 57.75 120 ILE A O 1
#

Sequence (120 aa):
MSSRASSGCVTTARELMIFIKAFFGGELFDKLIFDRLSSYNKLQASMWPICYGGGYMRIPLNGVATFFRGKGEIKGHSGSTGSFAFYYPVKDLFFVGDLNQMANAALPIKLSMRIAMTTI

Secondary structure (DSSP, 8-state):
---TTSS-----HHHHHHHHHHHHHTSSS-TTHHHHT---EE--GGGTT-EEETTEEEEESSSGGGTT-S-SEEEEEE-TTSEEEEEETTTTEEEEEE-S-SS-TTHHHHHHHHHHHHT-

Radius of gyration: 14.12 Å; chains: 1; bounding box: 34×32×29 Å

Organism: NCBI:txid182264

Foldseek 3Di:
DDPPPPDDDDDDLVVLQVVLCCVCVCNVHHVVVCVVFVDWACDDPVPPPWTDTPHWIWHALCDVVVPNQADGIWIWDFDLQAWTWIADVVVRDIDTDGPRHNPDSCVNVVVVSVVRSVVD